Protein AF-A0A0F9TW65-F1 (afdb_monomer_lite)

Radius of gyration: 14.16 Å; chains: 1; bounding box: 31×31×44 Å

Organism: NCBI:txid412755

InterPro domains:
  IPR024411 Tail terminator, bacteriophage [PF12691] (15-95)

pLDDT: mean 90.09, std 7.99, range [43.78, 96.88]

Structure (mmCIF, N/CA/C/O backbone):
data_AF-A0A0F9TW65-F1
#
_entry.id   AF-A0A0F9TW65-F1
#
loop_
_atom_site.group_PDB
_atom_site.id
_atom_site.type_symbol
_atom_site.label_atom_id
_atom_site.label_alt_id
_atom_site.label_comp_id
_atom_site.label_asym_id
_atom_site.label_entity_id
_atom_site.label_seq_id
_atom_site.pdbx_PDB_ins_code
_atom_site.Cartn_x
_atom_site.Cartn_y
_atom_site.Cartn_z
_atom_site.occupancy
_atom_site.B_iso_or_equiv
_atom_site.auth_seq_id
_atom_site.auth_comp_id
_atom_site.auth_asym_id
_atom_site.auth_atom_id
_atom_site.pdbx_PDB_model_num
ATOM 1 N N . MET A 1 1 ? 1.255 -18.346 -11.877 1.00 43.78 1 MET A N 1
ATOM 2 C CA . MET A 1 1 ? 0.097 -17.615 -11.320 1.00 43.78 1 MET A CA 1
ATOM 3 C C . MET A 1 1 ? 0.471 -16.145 -11.304 1.00 43.78 1 MET A C 1
ATOM 5 O O . MET A 1 1 ? 1.478 -15.824 -10.691 1.00 43.78 1 MET A O 1
ATOM 9 N N . SER A 1 2 ? -0.231 -15.285 -12.044 1.00 53.56 2 SER A N 1
ATOM 10 C CA . SER A 1 2 ? 0.056 -13.845 -12.019 1.00 53.56 2 SER A CA 1
ATOM 11 C C . SER A 1 2 ? -0.401 -13.287 -10.671 1.00 53.56 2 SER A C 1
ATOM 13 O O . SER A 1 2 ? -1.583 -13.387 -10.346 1.00 53.56 2 SER A O 1
ATOM 15 N N . THR A 1 3 ? 0.521 -12.785 -9.849 1.00 77.75 3 THR A N 1
ATOM 16 C CA . THR A 1 3 ? 0.174 -12.054 -8.622 1.00 77.75 3 THR A CA 1
ATOM 17 C C . THR A 1 3 ? -0.339 -10.667 -9.000 1.00 77.75 3 THR A C 1
ATOM 19 O O . THR A 1 3 ? 0.152 -10.069 -9.961 1.00 77.75 3 THR A O 1
ATOM 22 N N . SER A 1 4 ? -1.357 -10.157 -8.306 1.00 90.88 4 SER A N 1
ATOM 23 C CA . SER A 1 4 ? -1.879 -8.816 -8.578 1.00 90.88 4 SER A CA 1
ATOM 24 C C . SER A 1 4 ? -0.933 -7.740 -8.022 1.00 90.88 4 SER A C 1
ATOM 26 O O . SER A 1 4 ? -0.274 -7.990 -7.009 1.00 90.88 4 SER A O 1
ATOM 28 N N . PRO A 1 5 ? -0.860 -6.542 -8.636 1.00 92.88 5 PRO A N 1
ATOM 29 C CA . PRO A 1 5 ? -0.077 -5.434 -8.096 1.00 92.88 5 PRO A CA 1
ATOM 30 C C . PRO A 1 5 ? -0.391 -5.139 -6.627 1.00 92.88 5 PRO A C 1
ATOM 32 O O . PRO A 1 5 ? 0.535 -4.994 -5.842 1.00 92.88 5 PRO A O 1
ATOM 35 N N . ALA A 1 6 ? -1.664 -5.135 -6.223 1.00 94.94 6 ALA A N 1
ATOM 36 C CA . ALA A 1 6 ? -2.046 -4.906 -4.830 1.00 94.94 6 ALA A CA 1
ATOM 37 C C . ALA A 1 6 ? -1.452 -5.936 -3.862 1.00 94.94 6 ALA A C 1
ATOM 39 O O . ALA A 1 6 ? -1.013 -5.565 -2.777 1.00 94.94 6 ALA A O 1
ATOM 40 N N . LYS A 1 7 ? -1.378 -7.211 -4.265 1.00 95.12 7 LYS A N 1
ATOM 41 C CA . LYS A 1 7 ? -0.742 -8.259 -3.460 1.00 95.12 7 LYS A CA 1
ATOM 42 C C . LYS A 1 7 ? 0.766 -8.051 -3.345 1.00 95.12 7 LYS A C 1
ATOM 44 O O . LYS A 1 7 ? 1.328 -8.235 -2.274 1.00 95.12 7 LYS A O 1
ATOM 49 N N . ASP A 1 8 ? 1.410 -7.640 -4.433 1.00 95.00 8 ASP A N 1
ATOM 50 C CA . ASP A 1 8 ? 2.842 -7.343 -4.422 1.00 95.00 8 ASP A CA 1
ATOM 51 C C . ASP A 1 8 ? 3.139 -6.119 -3.526 1.00 95.00 8 ASP A C 1
ATOM 53 O O . ASP A 1 8 ? 4.098 -6.141 -2.760 1.00 95.00 8 ASP A O 1
ATOM 57 N N . ILE A 1 9 ? 2.286 -5.085 -3.546 1.00 95.50 9 ILE A N 1
ATOM 58 C CA . ILE A 1 9 ? 2.405 -3.920 -2.651 1.00 95.50 9 ILE A CA 1
ATOM 59 C C . ILE A 1 9 ? 2.142 -4.294 -1.190 1.00 95.50 9 ILE A C 1
ATOM 61 O O . ILE A 1 9 ? 2.870 -3.830 -0.316 1.00 95.50 9 ILE A O 1
ATOM 65 N N . ALA A 1 10 ? 1.150 -5.140 -0.910 1.00 96.00 10 ALA A N 1
ATOM 66 C CA . ALA A 1 10 ? 0.910 -5.634 0.443 1.00 96.00 10 ALA A CA 1
ATOM 67 C C . ALA A 1 10 ? 2.150 -6.357 1.000 1.00 96.00 10 ALA A C 1
ATOM 69 O O . ALA A 1 10 ? 2.592 -6.041 2.104 1.00 96.00 10 ALA A O 1
ATOM 70 N N . ALA A 1 11 ? 2.799 -7.199 0.192 1.00 95.00 11 ALA A N 1
ATOM 71 C CA . ALA A 1 11 ? 4.023 -7.884 0.599 1.00 95.00 11 ALA A CA 1
ATOM 72 C C . ALA A 1 11 ? 5.171 -6.909 0.918 1.00 95.00 11 ALA A C 1
ATOM 74 O O . ALA A 1 11 ? 5.929 -7.137 1.860 1.00 95.00 11 ALA A O 1
ATOM 75 N N . ILE A 1 12 ? 5.290 -5.804 0.169 1.00 95.38 12 ILE A N 1
ATOM 76 C CA . ILE A 1 12 ? 6.270 -4.741 0.456 1.00 95.38 12 ILE A CA 1
ATOM 77 C C . ILE A 1 12 ? 5.968 -4.080 1.802 1.00 95.38 12 ILE A C 1
ATOM 79 O O . ILE A 1 12 ? 6.854 -3.980 2.646 1.00 95.38 12 ILE A O 1
ATOM 83 N N . LEU A 1 13 ? 4.718 -3.665 2.024 1.00 96.12 13 LEU A N 1
ATOM 84 C CA . LEU A 1 13 ? 4.311 -3.004 3.267 1.00 96.12 13 LEU A CA 1
ATOM 85 C C . LEU A 1 13 ? 4.489 -3.915 4.489 1.00 96.12 13 LEU A C 1
ATOM 87 O O . LEU A 1 13 ? 4.868 -3.439 5.560 1.00 96.12 13 LEU A O 1
ATOM 91 N N . ALA A 1 14 ? 4.247 -5.215 4.323 1.00 95.81 14 ALA A N 1
ATOM 92 C CA . ALA A 1 14 ? 4.477 -6.205 5.364 1.00 95.81 14 ALA A CA 1
ATOM 93 C C . ALA A 1 14 ? 5.963 -6.404 5.668 1.00 95.81 14 ALA A C 1
ATOM 95 O O . ALA A 1 14 ? 6.353 -6.452 6.834 1.00 95.81 14 ALA A O 1
ATOM 96 N N . LEU A 1 15 ? 6.803 -6.463 4.631 1.00 93.88 15 LEU A N 1
ATOM 97 C CA . LEU A 1 15 ? 8.253 -6.568 4.784 1.00 93.88 15 LEU A CA 1
ATOM 98 C C . LEU A 1 15 ? 8.847 -5.364 5.533 1.00 93.88 15 LEU A C 1
ATOM 100 O O . LEU A 1 15 ? 9.778 -5.533 6.317 1.00 93.88 15 LEU A O 1
ATOM 104 N N . ASP A 1 16 ? 8.293 -4.171 5.322 1.00 94.06 16 ASP A N 1
ATOM 105 C CA . ASP A 1 16 ? 8.729 -2.943 5.995 1.00 94.06 16 ASP A CA 1
ATOM 106 C C . ASP A 1 16 ? 8.166 -2.778 7.414 1.00 94.06 16 ASP A C 1
ATOM 108 O O . ASP A 1 16 ? 8.483 -1.804 8.098 1.00 94.06 16 ASP A O 1
ATOM 112 N N . GLY A 1 17 ? 7.304 -3.695 7.863 1.00 94.69 17 GLY A N 1
ATOM 113 C CA . GLY A 1 17 ? 6.669 -3.624 9.178 1.00 94.69 17 GLY A CA 1
ATOM 114 C C . GLY A 1 17 ? 5.600 -2.533 9.304 1.00 94.69 17 GLY A C 1
ATOM 115 O O . GLY A 1 17 ? 5.259 -2.141 10.419 1.00 94.69 17 GLY A O 1
ATOM 116 N N . VAL A 1 18 ? 5.051 -2.033 8.189 1.00 95.06 18 VAL A N 1
ATOM 117 C CA . VAL A 1 18 ? 3.969 -1.030 8.215 1.00 95.06 18 VAL A CA 1
ATOM 118 C C . VAL A 1 18 ? 2.670 -1.637 8.752 1.00 95.06 18 VAL A C 1
ATOM 120 O O . VAL A 1 18 ? 1.932 -0.966 9.482 1.00 95.06 18 VAL A O 1
ATOM 123 N N . ALA A 1 19 ? 2.404 -2.891 8.384 1.00 94.19 19 ALA A N 1
ATOM 124 C CA . ALA A 1 19 ? 1.272 -3.711 8.810 1.00 94.19 19 ALA A CA 1
ATOM 1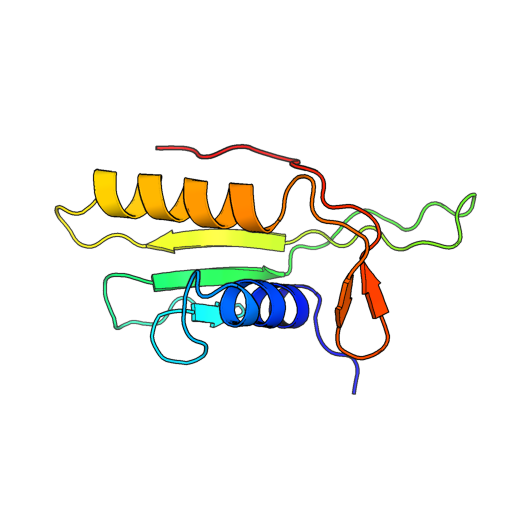25 C C . ALA A 1 19 ? 1.611 -5.203 8.596 1.00 94.19 19 ALA A C 1
ATOM 127 O O . ALA A 1 19 ? 2.655 -5.529 8.043 1.00 94.19 19 ALA A O 1
ATOM 128 N N . THR A 1 20 ? 0.750 -6.119 9.023 1.00 94.31 20 THR A N 1
ATOM 129 C CA . THR A 1 20 ? 0.921 -7.575 8.934 1.00 94.31 20 THR A CA 1
ATOM 130 C C . THR A 1 20 ? -0.186 -8.188 8.078 1.00 94.31 20 THR A C 1
ATOM 132 O O . THR A 1 20 ? -1.375 -8.060 8.389 1.00 94.31 20 THR A O 1
ATOM 135 N N . GLU A 1 21 ? 0.197 -8.890 7.004 1.00 91.06 21 GLU A N 1
ATOM 136 C CA . GLU A 1 21 ? -0.757 -9.586 6.128 1.00 91.06 21 GLU A CA 1
ATOM 137 C C . GLU A 1 21 ? -1.667 -10.530 6.923 1.00 91.06 21 GLU A C 1
ATOM 139 O O . GLU A 1 21 ? -1.213 -11.316 7.755 1.00 91.06 21 GLU A O 1
ATOM 144 N N . GLY A 1 22 ? -2.974 -10.435 6.671 1.00 85.00 22 GLY A N 1
ATOM 145 C CA . GLY A 1 22 ? -3.986 -11.268 7.324 1.00 85.00 22 GLY A CA 1
ATOM 146 C C . GLY A 1 22 ? -4.338 -10.863 8.759 1.00 85.00 22 GLY A C 1
ATOM 147 O O . GLY A 1 22 ? -5.241 -11.466 9.333 1.00 85.00 22 GLY A O 1
ATOM 148 N N . THR A 1 23 ? -3.675 -9.851 9.332 1.00 90.81 23 THR A N 1
ATOM 149 C CA . THR A 1 23 ? -4.023 -9.289 10.650 1.00 90.81 23 THR A CA 1
ATOM 150 C C . THR A 1 23 ? -4.637 -7.902 10.501 1.00 90.81 23 THR A C 1
ATOM 152 O O . THR A 1 23 ? -5.804 -7.698 10.823 1.00 90.81 23 THR A O 1
ATOM 155 N N . ASP A 1 24 ? -3.866 -6.950 9.984 1.00 93.12 24 ASP A N 1
ATOM 156 C CA . ASP A 1 24 ? -4.262 -5.553 9.783 1.00 93.12 24 ASP A CA 1
ATOM 157 C C . ASP A 1 24 ? -3.924 -5.053 8.369 1.00 93.12 24 ASP A C 1
ATOM 159 O O . ASP A 1 24 ? -4.109 -3.873 8.083 1.00 93.12 24 ASP A O 1
ATOM 163 N N . LEU A 1 25 ? -3.489 -5.944 7.472 1.00 96.50 25 LEU A N 1
ATOM 164 C CA . LEU A 1 25 ? -3.262 -5.683 6.052 1.00 96.50 25 LEU A CA 1
ATOM 165 C C . LEU A 1 25 ? -4.044 -6.669 5.178 1.00 96.50 25 LEU A C 1
ATOM 167 O O . LEU A 1 25 ? -3.843 -7.885 5.259 1.00 96.50 25 LEU A O 1
ATOM 171 N N . PHE A 1 26 ? -4.901 -6.127 4.314 1.00 96.19 26 PHE A N 1
ATOM 172 C CA . PHE A 1 26 ? -5.805 -6.883 3.446 1.00 96.19 26 PHE A CA 1
ATOM 173 C C . PHE A 1 26 ? -5.696 -6.426 1.988 1.00 96.19 26 PHE A C 1
ATOM 175 O O . PHE A 1 26 ? -5.291 -5.29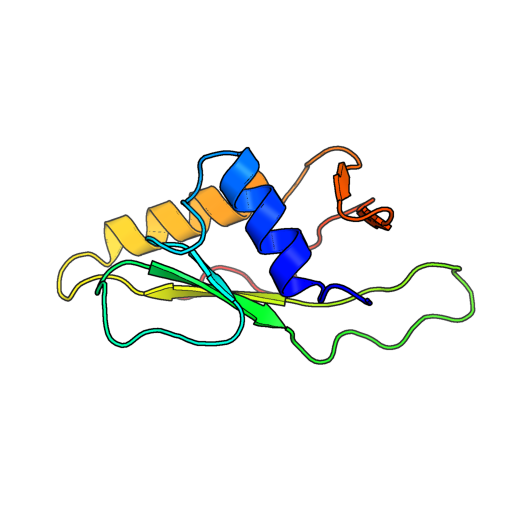7 1.698 1.00 96.19 26 PHE A O 1
ATOM 182 N N . VAL A 1 27 ? -6.062 -7.310 1.060 1.00 95.25 27 VAL A N 1
ATOM 183 C CA . VAL A 1 27 ? -5.980 -7.068 -0.387 1.00 95.25 27 VAL A CA 1
ATOM 184 C C . VAL A 1 27 ? -7.376 -7.139 -0.994 1.00 95.25 27 VAL A C 1
ATOM 186 O O . VAL A 1 27 ? -8.093 -8.107 -0.762 1.00 95.25 27 VAL A O 1
ATOM 189 N N . ASP A 1 28 ? -7.734 -6.123 -1.781 1.00 93.06 28 ASP A N 1
ATOM 190 C CA . ASP A 1 28 ? -8.992 -5.934 -2.525 1.00 93.06 28 ASP A CA 1
ATOM 191 C C . ASP A 1 28 ? -10.278 -5.811 -1.667 1.00 93.06 28 ASP A C 1
ATOM 193 O O . ASP A 1 28 ? -11.154 -4.991 -1.969 1.00 93.06 28 ASP A O 1
ATOM 197 N N . GLU A 1 29 ? -10.370 -6.512 -0.541 1.00 90.81 29 GLU A N 1
ATOM 198 C CA . GLU A 1 29 ? -11.523 -6.529 0.360 1.00 90.81 29 GLU A CA 1
ATOM 199 C C . GLU A 1 29 ? -11.255 -5.755 1.661 1.00 90.81 29 GLU A C 1
ATOM 201 O O . GLU A 1 29 ? -10.201 -5.890 2.281 1.00 90.81 29 GLU A O 1
ATOM 206 N N . ILE A 1 30 ? -12.225 -4.930 2.077 1.00 91.44 30 ILE A N 1
ATOM 207 C CA . ILE A 1 30 ? -12.208 -4.304 3.405 1.00 91.44 30 ILE A CA 1
ATOM 208 C C . ILE A 1 30 ? -12.930 -5.276 4.341 1.00 91.44 30 ILE A C 1
ATOM 210 O O . ILE A 1 30 ? -14.127 -5.486 4.143 1.00 91.44 30 ILE A O 1
ATOM 214 N N . PRO A 1 31 ? -12.254 -5.859 5.341 1.00 91.62 31 PRO A N 1
ATOM 215 C CA . PRO A 1 31 ? -12.872 -6.870 6.191 1.00 91.62 31 PRO A CA 1
ATOM 216 C C . PRO A 1 31 ? -13.885 -6.232 7.147 1.00 91.62 31 PRO A C 1
ATOM 218 O O . PRO A 1 31 ? -13.798 -5.042 7.436 1.00 91.62 31 PRO A O 1
ATOM 221 N N . GLU A 1 32 ? -14.814 -6.992 7.724 1.00 90.81 32 GLU A N 1
ATOM 222 C CA . GLU A 1 32 ? -15.706 -6.453 8.769 1.00 90.81 32 GLU A CA 1
ATOM 223 C C . GLU A 1 32 ? -14.944 -6.126 10.061 1.00 90.81 32 GLU A C 1
ATOM 225 O O . GLU A 1 32 ? -15.200 -5.108 10.695 1.00 90.81 32 GLU A O 1
ATOM 230 N N . THR A 1 33 ? -13.946 -6.942 10.402 1.00 89.81 33 THR A N 1
ATOM 231 C CA . THR A 1 33 ? -13.031 -6.750 11.537 1.00 89.81 33 THR A CA 1
ATOM 232 C C . THR A 1 33 ? -11.595 -7.050 11.090 1.00 89.81 33 THR A C 1
ATOM 234 O O . THR A 1 33 ? -11.418 -7.887 10.205 1.00 89.81 33 THR A O 1
ATOM 237 N N . PRO A 1 34 ? -10.559 -6.391 11.643 1.00 90.50 34 PRO A N 1
ATOM 238 C CA . PRO A 1 34 ? -10.574 -5.412 12.738 1.00 90.50 34 PRO A CA 1
ATOM 239 C C . PRO A 1 34 ? -10.924 -3.987 12.285 1.00 90.50 34 PRO A C 1
ATOM 241 O O . PRO A 1 34 ? -10.647 -3.613 11.151 1.00 90.50 34 PRO A O 1
ATOM 244 N N . ASP A 1 35 ? -11.458 -3.153 13.184 1.00 89.88 35 ASP A N 1
ATOM 245 C CA . ASP A 1 35 ? -11.827 -1.757 12.881 1.00 89.88 35 ASP A CA 1
ATOM 246 C C . ASP A 1 35 ? -10.665 -0.931 12.310 1.00 89.88 35 ASP A C 1
ATOM 248 O O . ASP A 1 35 ? -10.878 -0.080 11.448 1.00 89.88 35 ASP A O 1
ATOM 252 N N . PHE A 1 36 ? -9.440 -1.195 12.772 1.00 93.44 36 PHE A N 1
ATOM 253 C CA . PHE A 1 36 ? -8.231 -0.564 12.261 1.00 93.44 36 PHE A CA 1
ATOM 254 C C . PHE A 1 36 ? -7.514 -1.488 11.276 1.00 93.44 36 PHE A C 1
ATOM 256 O O . PHE A 1 36 ? -6.995 -2.525 11.685 1.00 93.44 36 PHE A O 1
ATOM 263 N N . CYS A 1 37 ? -7.468 -1.116 9.996 1.00 94.81 37 CYS A N 1
ATOM 264 C CA . CYS A 1 37 ? -6.787 -1.914 8.977 1.00 94.81 37 CYS A CA 1
ATOM 265 C C . CYS A 1 37 ? -6.313 -1.086 7.775 1.00 94.81 37 CYS A C 1
ATOM 267 O O . CYS A 1 37 ? -6.896 -0.057 7.422 1.00 94.81 37 CYS A O 1
ATOM 269 N N . VAL A 1 38 ? -5.284 -1.596 7.107 1.00 96.88 38 VAL A N 1
ATOM 270 C CA . VAL A 1 38 ? -4.769 -1.172 5.806 1.00 96.88 38 VAL A CA 1
ATOM 271 C C . VAL A 1 38 ? -5.361 -2.085 4.736 1.00 96.88 38 VAL A C 1
ATOM 273 O O . VAL A 1 38 ? -5.302 -3.308 4.849 1.00 96.88 38 VAL A O 1
ATOM 276 N N . VAL A 1 39 ? -5.911 -1.507 3.674 1.00 96.69 39 VAL A N 1
ATOM 277 C CA . VAL A 1 39 ? -6.442 -2.262 2.535 1.00 96.69 39 VAL A CA 1
ATOM 278 C C . VAL A 1 39 ? -5.797 -1.763 1.258 1.00 96.69 39 VAL A C 1
ATOM 280 O O . VAL A 1 39 ? -5.870 -0.576 0.948 1.00 96.69 39 VAL A O 1
ATOM 283 N N . VAL A 1 40 ? -5.178 -2.669 0.507 1.00 96.69 40 VAL A N 1
ATOM 284 C CA . VAL A 1 40 ? -4.576 -2.370 -0.794 1.00 96.69 40 VAL A CA 1
ATOM 285 C C . VAL A 1 40 ? -5.487 -2.916 -1.881 1.00 96.69 40 VAL A C 1
ATOM 287 O O . VAL A 1 40 ? -5.723 -4.119 -1.953 1.00 96.69 40 VAL A O 1
ATOM 290 N N . ARG A 1 41 ? -6.005 -2.040 -2.737 1.00 95.12 41 ARG A N 1
ATOM 291 C CA . ARG A 1 41 ? -6.889 -2.409 -3.845 1.00 95.12 41 ARG A CA 1
ATOM 292 C C . ARG A 1 41 ? -6.198 -2.241 -5.178 1.00 95.12 41 ARG A C 1
ATOM 294 O O . ARG A 1 41 ? -5.536 -1.228 -5.414 1.00 95.12 41 ARG A O 1
ATOM 301 N N . ASN A 1 42 ? -6.408 -3.201 -6.068 1.00 92.00 42 ASN A N 1
ATOM 302 C CA . ASN A 1 42 ? -6.076 -3.018 -7.469 1.00 92.00 42 ASN A CA 1
ATOM 303 C C . ASN A 1 42 ? -6.993 -1.959 -8.073 1.00 92.00 42 ASN A C 1
ATOM 305 O O . ASN A 1 42 ? -8.209 -1.979 -7.880 1.00 92.00 42 ASN A O 1
ATOM 309 N N . THR A 1 43 ? -6.407 -1.057 -8.845 1.00 88.81 43 THR A N 1
ATOM 310 C CA . THR A 1 43 ? -7.157 -0.164 -9.723 1.00 88.81 43 THR A CA 1
ATOM 311 C C . THR A 1 43 ? -6.824 -0.498 -11.173 1.00 88.81 43 THR A C 1
ATOM 313 O O . THR A 1 43 ? -5.885 -1.240 -11.458 1.00 88.81 43 THR A O 1
ATOM 316 N N . THR A 1 44 ? -7.612 0.015 -12.117 1.00 76.38 44 THR A N 1
ATOM 317 C CA . THR A 1 44 ? -7.518 -0.343 -13.544 1.00 76.38 44 THR A CA 1
ATOM 318 C C . THR A 1 44 ? -6.231 0.113 -14.242 1.00 76.38 44 THR A C 1
ATOM 320 O O . THR A 1 44 ? -6.067 -0.162 -15.425 1.00 76.38 44 THR A O 1
ATOM 323 N N . GLY A 1 45 ? -5.286 0.737 -13.530 1.00 76.00 45 GLY A N 1
ATOM 324 C CA . GLY A 1 45 ? -3.988 1.113 -14.083 1.00 76.00 45 GLY A CA 1
ATOM 325 C C . GLY A 1 45 ? -4.050 2.291 -15.048 1.00 76.00 45 GLY A C 1
ATOM 326 O O . GLY A 1 45 ? -5.092 2.917 -15.244 1.00 76.00 45 GLY A O 1
ATOM 327 N N . PHE A 1 46 ? -2.896 2.570 -15.644 1.00 79.44 46 PHE A N 1
ATOM 328 C CA . PHE A 1 46 ? -2.796 3.302 -16.901 1.00 79.44 46 PHE A CA 1
ATOM 329 C C . PHE A 1 46 ? -2.458 2.321 -18.022 1.00 79.44 46 PHE A C 1
ATOM 331 O O . PHE A 1 46 ? -1.773 1.322 -17.782 1.00 79.44 46 PHE A O 1
ATOM 338 N N . ASP A 1 47 ? -2.887 2.635 -19.243 1.00 77.56 47 ASP A N 1
ATOM 339 C CA . ASP A 1 47 ? -2.510 1.854 -20.418 1.00 77.56 47 ASP A CA 1
ATOM 340 C C . ASP A 1 47 ? -0.987 1.817 -20.593 1.00 77.56 47 ASP A C 1
ATOM 342 O O . ASP A 1 47 ? -0.273 2.799 -20.344 1.00 77.56 47 ASP A O 1
ATOM 346 N N . ALA A 1 48 ? -0.481 0.669 -21.045 1.00 76.88 48 ALA A N 1
ATOM 347 C CA . ALA A 1 48 ? 0.931 0.514 -21.351 1.00 76.88 48 ALA A CA 1
ATOM 348 C C . ALA A 1 48 ? 1.320 1.468 -22.488 1.00 76.88 48 ALA A C 1
ATOM 350 O O . ALA A 1 48 ? 0.725 1.467 -23.566 1.00 76.88 48 ALA A O 1
ATOM 351 N N . ASN A 1 49 ? 2.349 2.282 -22.259 1.00 80.38 49 ASN A N 1
ATOM 352 C CA . ASN A 1 49 ? 2.873 3.153 -23.300 1.00 80.38 49 ASN A CA 1
ATOM 353 C C . ASN A 1 49 ? 3.791 2.330 -24.221 1.00 80.38 49 ASN A C 1
ATOM 355 O O . ASN A 1 49 ? 4.830 1.870 -23.749 1.00 80.38 49 ASN A O 1
ATOM 359 N N . PRO A 1 50 ? 3.491 2.190 -25.526 1.00 81.62 50 PRO A N 1
ATOM 360 C CA . PRO A 1 50 ? 4.270 1.348 -26.438 1.00 81.62 50 PRO A CA 1
ATOM 361 C C . PRO A 1 50 ? 5.722 1.816 -26.624 1.00 81.62 50 PRO A C 1
ATOM 363 O O . PRO A 1 50 ? 6.564 1.033 -27.061 1.00 81.62 50 PRO A O 1
ATOM 366 N N . ALA A 1 51 ? 6.042 3.068 -26.277 1.00 86.88 51 ALA A N 1
ATOM 367 C CA . ALA A 1 51 ? 7.412 3.575 -26.292 1.00 86.88 51 ALA A CA 1
ATOM 368 C C . ALA A 1 51 ? 8.290 2.971 -25.181 1.00 86.88 51 ALA A C 1
ATOM 370 O O . ALA A 1 51 ? 9.518 3.012 -25.280 1.00 86.88 51 ALA A O 1
ATOM 371 N N . TYR A 1 52 ? 7.689 2.406 -24.129 1.00 82.69 52 TYR A N 1
ATOM 372 C CA . TYR A 1 52 ? 8.401 1.858 -22.981 1.00 82.69 52 TYR A CA 1
ATOM 373 C C . TYR A 1 52 ? 7.985 0.411 -22.716 1.00 82.69 52 TYR A C 1
ATOM 375 O O . TYR A 1 52 ? 6.810 0.079 -22.640 1.00 82.69 52 TYR A O 1
ATOM 383 N N . ARG A 1 53 ? 8.963 -0.467 -22.477 1.00 84.00 53 ARG A N 1
ATOM 384 C CA . ARG A 1 53 ? 8.713 -1.847 -22.028 1.00 84.00 53 ARG A CA 1
ATOM 385 C C . ARG A 1 53 ? 8.470 -1.904 -20.515 1.00 84.00 53 ARG A C 1
ATOM 387 O O . ARG A 1 53 ? 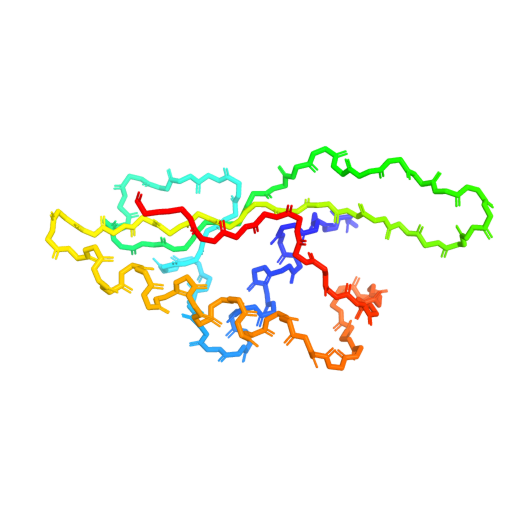9.182 -2.610 -19.806 1.00 84.00 53 ARG A O 1
ATOM 394 N N . ARG A 1 54 ? 7.531 -1.098 -20.016 1.00 83.50 54 ARG A N 1
ATOM 395 C CA . ARG A 1 54 ? 7.136 -1.085 -18.602 1.00 83.50 54 ARG A CA 1
ATOM 396 C C . ARG A 1 54 ? 5.630 -0.929 -18.465 1.00 83.50 54 ARG A C 1
ATOM 398 O O . ARG A 1 54 ? 5.029 -0.128 -19.179 1.00 83.50 54 ARG A O 1
ATOM 405 N N . ASP A 1 55 ? 5.078 -1.633 -17.491 1.00 86.50 55 ASP A N 1
ATOM 406 C CA . ASP A 1 55 ? 3.696 -1.461 -17.066 1.00 86.50 55 ASP A CA 1
ATOM 407 C C . ASP A 1 55 ? 3.615 -0.389 -15.974 1.00 86.50 55 ASP A C 1
ATOM 409 O O . ASP A 1 55 ? 4.547 -0.218 -15.182 1.00 86.50 55 ASP A O 1
ATOM 413 N N . SER A 1 56 ? 2.484 0.314 -15.918 1.00 88.31 56 SER A N 1
ATOM 414 C CA . SER A 1 56 ? 2.192 1.335 -14.903 1.00 88.31 56 SER A CA 1
ATOM 415 C C . SER A 1 56 ? 0.907 0.972 -14.151 1.00 88.31 56 SER A C 1
ATOM 417 O O . SER A 1 56 ? -0.110 1.662 -14.298 1.00 88.31 56 SER A O 1
ATOM 419 N N . PRO A 1 57 ? 0.900 -0.136 -13.383 1.00 90.38 57 PRO A N 1
ATOM 420 C CA . PRO A 1 57 ? -0.263 -0.489 -12.587 1.00 90.38 57 PRO A CA 1
ATOM 421 C C . PRO A 1 57 ? -0.508 0.581 -11.525 1.00 90.38 57 PRO A C 1
ATOM 423 O O . PRO A 1 57 ? 0.424 1.205 -11.014 1.00 90.38 57 PRO A O 1
ATOM 426 N N . THR A 1 58 ? -1.770 0.762 -11.163 1.00 92.62 58 THR A N 1
ATOM 427 C CA . THR A 1 58 ? -2.161 1.640 -10.066 1.00 92.62 58 THR A CA 1
ATOM 428 C C . THR A 1 58 ? -2.772 0.807 -8.950 1.00 92.62 58 THR A C 1
ATOM 430 O O . THR A 1 58 ? -3.380 -0.241 -9.188 1.00 92.62 58 THR A O 1
ATOM 433 N N . VAL A 1 59 ? -2.572 1.267 -7.719 1.00 94.75 59 VAL A N 1
ATOM 434 C CA . VAL A 1 59 ? -3.219 0.716 -6.531 1.00 94.75 59 VAL A CA 1
ATOM 435 C C . VAL A 1 59 ? -3.779 1.859 -5.702 1.00 94.75 59 VAL A C 1
ATOM 437 O O . VAL A 1 59 ? -3.226 2.961 -5.692 1.00 94.75 59 VAL A O 1
ATOM 440 N N . GLN A 1 60 ? -4.853 1.584 -4.975 1.00 95.06 60 GLN A N 1
ATOM 441 C CA . GLN A 1 60 ? -5.373 2.476 -3.950 1.00 95.06 60 GLN A CA 1
ATOM 442 C C . GLN A 1 60 ? -5.103 1.858 -2.583 1.00 95.06 60 GLN A C 1
ATOM 444 O O . GLN A 1 60 ? -5.452 0.701 -2.355 1.00 95.06 60 GLN A O 1
ATOM 449 N N . VAL A 1 61 ? -4.512 2.629 -1.669 1.00 95.50 61 VAL A N 1
ATOM 450 C CA . VAL A 1 61 ? -4.381 2.218 -0.268 1.00 95.50 61 VAL A CA 1
ATOM 451 C C . VAL A 1 61 ? -5.411 2.961 0.568 1.00 95.50 61 VAL A C 1
ATOM 453 O O . VAL A 1 61 ? -5.489 4.187 0.527 1.00 95.50 61 VAL A O 1
ATOM 456 N N . ILE A 1 62 ? -6.215 2.206 1.306 1.00 95.19 62 ILE A N 1
ATOM 457 C CA . ILE A 1 62 ? -7.277 2.706 2.172 1.00 95.19 62 ILE A CA 1
ATOM 458 C C . ILE A 1 62 ? -6.898 2.360 3.605 1.00 95.19 62 ILE A C 1
ATOM 460 O O . ILE A 1 62 ? -6.647 1.197 3.914 1.00 95.19 62 ILE A O 1
ATOM 464 N N . ILE A 1 63 ? -6.884 3.359 4.485 1.00 95.19 63 ILE A N 1
ATOM 465 C CA . ILE A 1 63 ? -6.719 3.144 5.922 1.00 95.19 63 ILE A CA 1
ATOM 466 C C . ILE A 1 63 ? -8.079 3.307 6.582 1.00 95.19 63 ILE A C 1
ATOM 468 O O . ILE A 1 63 ? -8.647 4.400 6.578 1.00 95.19 63 ILE A O 1
ATOM 472 N N . ARG A 1 64 ? -8.604 2.228 7.163 1.00 92.38 64 ARG A N 1
ATOM 473 C CA . ARG A 1 64 ? -9.772 2.315 8.037 1.00 92.38 64 ARG A CA 1
ATOM 474 C C . ARG A 1 64 ? -9.289 2.583 9.455 1.00 92.38 64 ARG A C 1
ATOM 476 O O . ARG A 1 64 ? -8.507 1.810 9.996 1.00 92.38 64 ARG A O 1
ATOM 483 N N . GLY A 1 65 ? -9.734 3.693 10.035 1.00 89.19 65 GLY A N 1
ATOM 484 C CA . GLY A 1 65 ? -9.533 4.004 11.447 1.00 89.19 65 GLY A CA 1
ATOM 485 C C . GLY A 1 65 ? -10.685 3.490 12.307 1.00 89.19 65 GLY A C 1
ATOM 486 O O . GLY A 1 65 ? -11.814 3.371 11.832 1.00 89.19 65 GLY A O 1
ATOM 487 N N . ASN A 1 66 ? -10.428 3.265 13.598 1.00 87.31 66 ASN A N 1
ATOM 488 C CA . ASN A 1 66 ? -11.515 3.104 14.564 1.00 87.31 66 ASN A CA 1
ATOM 489 C C . ASN A 1 66 ? -12.255 4.448 14.775 1.00 87.31 66 ASN A C 1
ATOM 491 O O . ASN A 1 66 ? -11.765 5.511 14.382 1.00 87.31 66 ASN A O 1
ATOM 495 N N . LYS A 1 67 ? -13.424 4.420 15.429 1.00 80.88 67 LYS A N 1
ATOM 496 C CA . LYS A 1 67 ? -14.327 5.581 15.599 1.00 80.88 67 LYS A CA 1
ATOM 497 C C . LYS A 1 67 ? -13.660 6.867 16.125 1.00 80.88 67 LYS A C 1
ATOM 499 O O . LYS A 1 67 ? -14.153 7.955 15.842 1.00 80.88 67 LYS A O 1
ATOM 504 N N . PHE A 1 68 ? -12.562 6.761 16.873 1.00 79.69 68 PHE A N 1
ATOM 505 C CA . PHE A 1 68 ? -11.845 7.901 17.463 1.00 79.69 68 PHE A CA 1
ATOM 506 C C . PHE A 1 68 ? -10.385 8.009 16.992 1.00 79.69 68 PHE A C 1
ATOM 508 O O . PHE A 1 68 ? -9.623 8.828 17.495 1.00 79.69 68 PHE A O 1
ATOM 515 N N . GLY A 1 69 ? -9.986 7.194 16.017 1.00 83.50 69 GLY A N 1
ATOM 516 C CA . GLY A 1 69 ? -8.596 6.965 15.629 1.00 83.50 69 GLY A CA 1
ATOM 517 C C . GLY A 1 69 ? -8.185 7.708 14.369 1.00 83.50 69 GLY A C 1
ATOM 518 O O . GLY A 1 69 ? -7.273 7.254 13.687 1.00 83.50 69 GLY A O 1
ATOM 519 N N . GLY A 1 70 ? -8.848 8.817 14.030 1.00 86.12 70 GLY A N 1
ATOM 520 C CA . GLY A 1 70 ? -8.577 9.558 12.793 1.00 86.12 70 GLY A CA 1
ATOM 521 C C . GLY A 1 70 ? -7.118 10.008 12.662 1.00 86.12 70 GLY A C 1
ATOM 522 O O . GLY A 1 70 ? -6.539 9.909 11.587 1.00 86.12 70 GLY A O 1
ATOM 523 N N . GLU A 1 71 ? -6.491 10.434 13.761 1.00 91.38 71 GLU A N 1
ATOM 524 C CA . GLU A 1 71 ? -5.066 10.791 13.773 1.00 91.38 71 GLU A CA 1
ATOM 525 C C . GLU A 1 71 ? -4.157 9.569 13.585 1.00 91.38 71 GLU A C 1
ATOM 527 O O . GLU A 1 71 ? -3.222 9.611 12.792 1.00 91.38 71 GLU A O 1
ATOM 532 N N . VAL A 1 72 ? -4.471 8.450 14.243 1.00 91.81 72 VAL A N 1
ATOM 533 C CA . VAL A 1 72 ? -3.718 7.194 14.099 1.00 91.81 72 VAL A CA 1
ATOM 534 C C . VAL A 1 72 ? -3.817 6.663 12.666 1.00 91.81 72 VAL A C 1
ATOM 536 O O . VAL A 1 72 ? -2.817 6.235 12.094 1.00 91.81 72 VAL A O 1
ATOM 539 N N . ALA A 1 73 ? -5.003 6.737 12.056 1.00 93.38 73 ALA A N 1
ATOM 540 C CA . ALA A 1 73 ? -5.227 6.351 10.666 1.00 93.38 73 ALA A CA 1
ATOM 541 C C . ALA A 1 73 ? -4.471 7.263 9.688 1.00 93.38 73 ALA A C 1
ATOM 543 O O . ALA A 1 73 ? -3.858 6.777 8.740 1.00 93.38 73 ALA A O 1
ATOM 544 N N . TYR A 1 74 ? -4.457 8.572 9.945 1.00 94.00 74 TYR A N 1
ATOM 545 C CA . TYR A 1 74 ? -3.694 9.526 9.145 1.00 94.00 74 TYR A CA 1
ATOM 546 C C . TYR A 1 74 ? -2.183 9.273 9.233 1.00 94.00 74 TYR A C 1
ATOM 548 O O . TYR A 1 74 ? -1.511 9.195 8.205 1.00 94.00 74 TYR A O 1
ATOM 556 N N . ASN A 1 75 ? -1.653 9.058 10.439 1.00 94.75 75 ASN A N 1
ATOM 557 C CA . ASN A 1 75 ? -0.241 8.724 10.633 1.00 94.75 75 ASN A CA 1
ATOM 558 C C . ASN A 1 75 ? 0.117 7.405 9.935 1.00 94.75 75 ASN A C 1
ATOM 560 O O . ASN A 1 75 ? 1.131 7.332 9.250 1.00 94.75 75 ASN A O 1
ATOM 564 N N . LYS A 1 76 ? -0.765 6.398 9.984 1.00 95.38 76 LYS A N 1
ATOM 565 C CA . LYS A 1 76 ? -0.578 5.148 9.236 1.00 95.38 76 LYS A CA 1
ATOM 566 C C . LYS A 1 76 ? -0.581 5.359 7.717 1.00 95.38 76 LYS A C 1
ATOM 568 O O . LYS A 1 76 ? 0.186 4.709 7.012 1.00 95.38 76 LYS A O 1
ATOM 573 N N . ALA A 1 77 ? -1.399 6.275 7.198 1.00 95.56 77 ALA A N 1
ATOM 574 C CA . ALA A 1 77 ? -1.368 6.637 5.781 1.00 95.56 77 ALA A CA 1
ATOM 575 C C . ALA A 1 77 ? -0.036 7.308 5.392 1.00 95.56 77 ALA A C 1
ATOM 577 O O . ALA A 1 77 ? 0.494 7.040 4.311 1.00 95.56 77 ALA A O 1
ATOM 578 N N . ILE A 1 78 ? 0.541 8.123 6.283 1.00 95.81 78 ILE A N 1
ATOM 579 C CA . ILE A 1 78 ? 1.894 8.675 6.115 1.00 95.81 78 ILE A CA 1
ATOM 580 C C . ILE A 1 78 ? 2.945 7.559 6.126 1.00 95.81 78 ILE A C 1
ATOM 582 O O . ILE A 1 78 ? 3.817 7.560 5.259 1.00 95.81 78 ILE A O 1
ATOM 586 N N . ASP A 1 79 ? 2.854 6.593 7.043 1.00 95.56 79 ASP A N 1
ATOM 587 C CA . ASP A 1 79 ? 3.787 5.458 7.102 1.00 95.56 79 ASP A CA 1
ATOM 588 C C . ASP A 1 79 ? 3.788 4.672 5.784 1.00 95.56 79 ASP A C 1
ATOM 590 O O . ASP A 1 79 ? 4.848 4.418 5.213 1.00 95.56 79 ASP A O 1
ATOM 594 N N . VAL A 1 80 ? 2.601 4.358 5.246 1.00 95.94 80 VAL A N 1
ATOM 595 C CA . VAL A 1 80 ? 2.451 3.714 3.929 1.00 95.94 80 VAL A CA 1
ATOM 596 C C . VAL A 1 80 ? 3.101 4.554 2.832 1.00 95.94 80 VAL A C 1
ATOM 598 O O . VAL A 1 80 ? 3.855 4.032 2.009 1.00 95.94 80 VAL A O 1
ATOM 601 N N . LYS A 1 81 ? 2.815 5.860 2.802 1.00 95.44 81 LYS A N 1
ATOM 602 C CA . LYS A 1 81 ? 3.375 6.777 1.803 1.00 95.44 81 LYS A CA 1
ATOM 603 C C . LYS A 1 81 ? 4.903 6.773 1.852 1.00 95.44 81 LYS A C 1
ATOM 605 O O . LYS A 1 81 ? 5.538 6.661 0.806 1.00 95.44 81 LYS A O 1
ATOM 610 N N . ASN A 1 82 ? 5.483 6.849 3.045 1.00 95.00 82 ASN A N 1
ATOM 611 C CA . ASN A 1 82 ? 6.929 6.871 3.248 1.00 95.00 82 ASN A CA 1
ATOM 612 C C . ASN A 1 82 ? 7.595 5.526 2.925 1.00 95.00 82 ASN A C 1
ATOM 614 O O . ASN A 1 82 ? 8.719 5.516 2.435 1.00 95.00 82 ASN A O 1
ATOM 618 N N . ALA A 1 83 ? 6.911 4.403 3.154 1.00 94.88 83 ALA A N 1
ATOM 619 C CA . ALA A 1 83 ? 7.417 3.075 2.804 1.00 94.88 83 ALA A CA 1
ATOM 620 C C . ALA A 1 83 ? 7.524 2.860 1.280 1.00 94.88 83 ALA A C 1
ATOM 622 O O . ALA A 1 83 ? 8.408 2.146 0.793 1.00 94.88 83 ALA A O 1
ATOM 623 N N . LEU A 1 84 ? 6.632 3.488 0.507 1.00 94.62 84 LEU A N 1
ATOM 624 C CA . LEU A 1 84 ? 6.584 3.331 -0.948 1.00 94.62 84 LEU A CA 1
ATOM 625 C C . LEU A 1 84 ? 7.384 4.407 -1.693 1.00 94.62 84 LEU A C 1
ATOM 627 O O . LEU A 1 84 ? 8.120 4.095 -2.632 1.00 94.62 84 LEU A O 1
ATOM 631 N N . LEU A 1 85 ? 7.245 5.678 -1.317 1.00 94.38 85 LEU A N 1
ATOM 632 C CA . LEU A 1 85 ? 7.863 6.783 -2.051 1.00 94.38 85 LEU A CA 1
ATOM 633 C C . LEU A 1 85 ? 9.370 6.879 -1.785 1.00 94.38 85 LEU A C 1
ATOM 635 O O . LEU A 1 85 ? 9.831 6.785 -0.656 1.00 94.38 85 LEU A O 1
ATOM 639 N N . GLY A 1 86 ? 10.149 7.105 -2.847 1.00 86.25 86 GLY A N 1
ATOM 640 C CA . GLY A 1 86 ? 11.610 7.242 -2.756 1.00 86.25 86 GLY A CA 1
ATOM 641 C C . GLY A 1 86 ? 12.363 5.927 -2.524 1.00 86.25 86 GLY A C 1
ATOM 642 O O . GLY A 1 86 ? 13.589 5.937 -2.416 1.00 86.25 86 GLY A O 1
ATOM 643 N N . ARG A 1 87 ? 11.650 4.796 -2.488 1.00 92.25 87 ARG A N 1
ATOM 644 C CA . ARG A 1 87 ? 12.240 3.468 -2.337 1.00 92.25 87 ARG A CA 1
ATOM 645 C C . ARG A 1 87 ? 13.169 3.123 -3.514 1.00 92.25 87 ARG A C 1
ATOM 647 O O . ARG A 1 87 ? 12.813 3.408 -4.661 1.00 92.25 87 ARG A O 1
ATOM 654 N N . PRO A 1 88 ? 14.314 2.452 -3.277 1.00 93.56 88 PRO A N 1
ATOM 655 C CA . PRO A 1 88 ? 15.088 1.841 -4.353 1.00 93.56 88 PRO A CA 1
ATOM 656 C C . PRO A 1 88 ? 14.288 0.754 -5.086 1.00 93.56 88 PRO A C 1
ATOM 658 O O . PRO A 1 88 ? 13.284 0.231 -4.592 1.00 93.56 88 PRO A O 1
ATOM 661 N N . THR A 1 89 ? 14.770 0.370 -6.269 1.00 94.31 89 THR A N 1
ATOM 662 C CA . THR A 1 89 ? 14.171 -0.720 -7.045 1.00 94.31 89 THR A CA 1
ATOM 663 C C . THR A 1 89 ? 14.024 -1.979 -6.196 1.00 94.31 89 THR A C 1
ATOM 665 O O . THR A 1 89 ? 14.990 -2.450 -5.598 1.00 94.31 89 THR A O 1
ATOM 668 N N . THR A 1 90 ? 12.807 -2.515 -6.146 1.00 93.94 90 THR A N 1
ATOM 669 C CA . THR A 1 90 ? 12.463 -3.667 -5.305 1.00 93.94 90 THR A CA 1
ATOM 670 C C . THR A 1 90 ? 11.911 -4.790 -6.168 1.00 93.94 90 THR A C 1
ATOM 672 O O . THR A 1 90 ? 11.099 -4.556 -7.062 1.00 93.94 90 THR A O 1
ATOM 675 N N . ILE A 1 91 ? 12.366 -6.015 -5.908 1.00 93.94 91 ILE A N 1
ATOM 676 C CA . ILE A 1 91 ? 11.910 -7.205 -6.624 1.00 93.94 91 ILE A CA 1
ATOM 677 C C . ILE A 1 91 ? 10.906 -7.947 -5.750 1.00 93.94 91 ILE A C 1
ATOM 679 O O . ILE A 1 91 ? 11.239 -8.363 -4.643 1.00 93.94 91 ILE A O 1
ATOM 683 N N . VAL A 1 92 ? 9.697 -8.144 -6.269 1.00 93.25 92 VAL A N 1
ATOM 684 C CA . VAL A 1 92 ? 8.627 -8.903 -5.609 1.00 93.25 92 VAL A CA 1
ATOM 685 C C . VAL A 1 92 ? 8.008 -9.840 -6.629 1.00 93.25 92 VAL A C 1
ATOM 687 O O . VAL A 1 92 ? 7.693 -9.417 -7.738 1.00 93.25 92 VAL A O 1
ATOM 690 N N . ASN A 1 93 ? 7.871 -11.123 -6.284 1.00 89.94 93 ASN A N 1
ATOM 691 C CA . ASN A 1 93 ? 7.263 -12.140 -7.153 1.00 89.94 93 ASN A CA 1
ATOM 692 C C . ASN A 1 93 ? 7.821 -12.131 -8.594 1.00 89.94 93 ASN A C 1
ATOM 694 O O . ASN A 1 93 ? 7.077 -12.196 -9.571 1.00 89.94 93 ASN A O 1
ATOM 698 N N . SER A 1 94 ? 9.152 -12.021 -8.715 1.00 90.00 94 SER A N 1
ATOM 699 C CA . SER A 1 94 ? 9.896 -11.950 -9.987 1.00 90.00 94 SER A CA 1
ATOM 700 C C . SER A 1 94 ? 9.594 -10.726 -10.869 1.00 90.00 94 SER A C 1
ATOM 702 O O . SER A 1 94 ? 9.988 -10.705 -12.034 1.00 90.00 94 SER A O 1
ATOM 704 N N . LYS A 1 95 ? 8.951 -9.687 -10.326 1.00 90.75 95 LYS A N 1
ATOM 705 C CA . LYS A 1 95 ? 8.728 -8.395 -10.988 1.00 90.75 95 LYS A CA 1
ATOM 706 C C . LYS A 1 95 ? 9.602 -7.319 -10.358 1.00 90.75 95 LYS A C 1
ATOM 708 O O . LYS A 1 95 ? 9.788 -7.302 -9.145 1.00 90.75 95 LYS A O 1
ATOM 713 N N . SER A 1 96 ? 10.114 -6.411 -11.185 1.00 93.00 96 SER A N 1
ATOM 714 C CA . SER A 1 96 ? 10.916 -5.271 -10.736 1.00 93.00 96 SER A CA 1
ATOM 715 C C . SER A 1 96 ? 10.050 -4.018 -10.630 1.00 93.00 96 SER A C 1
ATOM 717 O O . SER A 1 96 ? 9.566 -3.505 -11.640 1.00 93.00 96 SER A O 1
ATOM 719 N N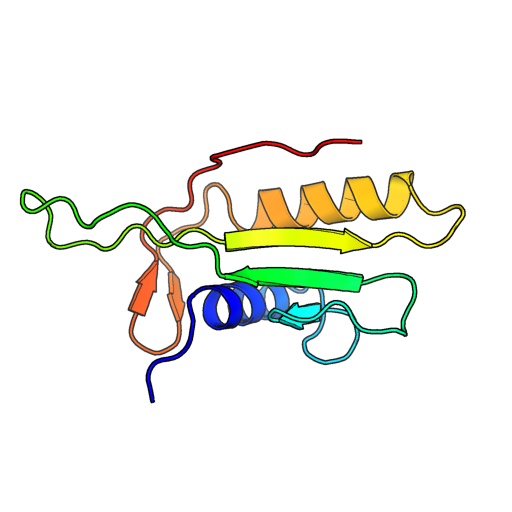 . TYR A 1 97 ? 9.868 -3.520 -9.410 1.00 93.38 97 TYR A N 1
ATOM 720 C CA . TYR A 1 97 ? 9.220 -2.243 -9.132 1.00 93.38 97 TYR A CA 1
ATOM 721 C C . TYR A 1 97 ? 10.287 -1.156 -9.079 1.00 93.38 97 TYR A C 1
ATOM 723 O O . TYR A 1 97 ? 11.010 -1.018 -8.092 1.00 93.38 97 TYR A O 1
ATOM 731 N N . VAL A 1 98 ? 10.416 -0.417 -10.180 1.00 92.69 98 VAL A N 1
ATOM 732 C CA . VAL A 1 98 ? 11.499 0.561 -10.375 1.00 92.69 98 VAL A CA 1
ATOM 733 C C . VAL A 1 98 ? 11.201 1.928 -9.772 1.00 92.69 98 VAL A C 1
ATOM 735 O O . VAL A 1 98 ? 12.129 2.643 -9.408 1.00 92.69 98 VAL A O 1
ATOM 738 N N . GLN A 1 99 ? 9.924 2.304 -9.689 1.00 91.62 99 GLN A N 1
ATOM 739 C CA . GLN A 1 99 ? 9.498 3.611 -9.209 1.00 91.62 99 GLN A CA 1
ATOM 740 C C . GLN A 1 99 ? 8.071 3.536 -8.669 1.00 91.62 99 GLN A C 1
ATOM 742 O O . GLN A 1 99 ? 7.199 2.930 -9.290 1.00 91.62 99 GLN A O 1
ATOM 747 N N . PHE A 1 100 ? 7.836 4.221 -7.553 1.00 93.69 100 PHE A N 1
ATOM 748 C CA . PHE A 1 100 ? 6.507 4.483 -7.016 1.00 93.69 100 PHE A CA 1
ATOM 749 C C . PHE A 1 100 ? 6.185 5.962 -7.201 1.00 93.69 100 PHE A C 1
ATOM 751 O O . PHE A 1 100 ? 6.985 6.828 -6.842 1.00 93.69 100 PHE A O 1
ATOM 758 N N . LEU A 1 101 ? 5.027 6.246 -7.792 1.00 92.25 101 LEU A N 1
ATOM 759 C CA . LEU A 1 101 ? 4.547 7.599 -8.050 1.00 92.25 101 LEU A CA 1
ATOM 760 C C . LEU A 1 101 ? 3.219 7.816 -7.335 1.00 92.25 101 LEU A C 1
ATOM 762 O O . LEU A 1 101 ? 2.343 6.953 -7.350 1.00 92.25 101 LEU A O 1
ATOM 766 N N . LEU A 1 102 ? 3.064 8.996 -6.743 1.00 93.06 102 LEU A N 1
ATOM 767 C CA . LEU A 1 102 ? 1.822 9.400 -6.104 1.00 93.06 102 LEU A CA 1
ATOM 768 C C . LEU A 1 102 ? 0.886 10.012 -7.154 1.00 93.06 102 LEU A C 1
ATOM 770 O O . LEU A 1 102 ? 1.221 11.027 -7.757 1.00 93.06 102 LEU A O 1
ATOM 774 N N . THR A 1 103 ? -0.277 9.394 -7.376 1.00 90.69 103 THR A N 1
ATOM 775 C CA . THR A 1 103 ? -1.319 9.938 -8.278 1.00 90.69 103 THR A CA 1
ATOM 776 C C . THR A 1 103 ? -2.341 10.800 -7.523 1.00 90.69 103 THR A C 1
ATOM 778 O O . THR A 1 103 ? -2.915 11.721 -8.093 1.00 90.69 103 THR A O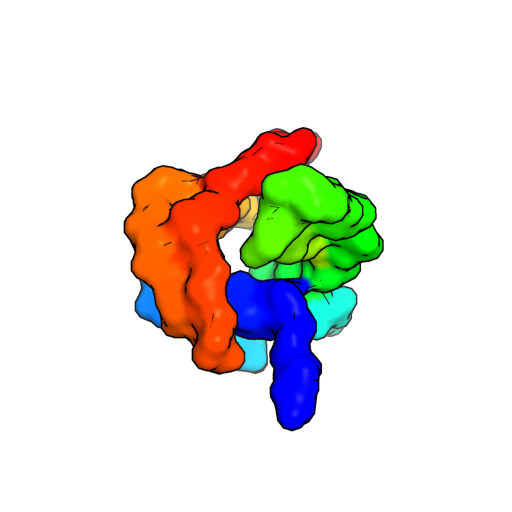 1
ATOM 781 N N . GLY A 1 104 ? -2.536 10.542 -6.228 1.00 87.94 104 GLY A N 1
ATOM 782 C CA . GLY A 1 104 ? -3.350 11.343 -5.313 1.00 87.94 104 GLY A CA 1
ATOM 783 C C . GLY A 1 104 ? -2.806 11.222 -3.890 1.00 87.94 104 GLY A C 1
ATOM 784 O O . GLY A 1 104 ? -2.161 10.223 -3.577 1.00 87.94 104 GLY A O 1
ATOM 785 N N . ASP A 1 105 ? -3.014 12.243 -3.058 1.00 91.31 105 ASP A N 1
ATOM 786 C CA . ASP A 1 105 ? -2.496 12.287 -1.683 1.00 91.31 105 ASP A CA 1
ATOM 787 C C . ASP A 1 105 ? -3.565 11.899 -0.647 1.00 91.31 105 ASP A C 1
ATOM 789 O O . ASP A 1 105 ? -4.708 11.587 -0.987 1.00 91.31 105 ASP A O 1
ATOM 793 N N . ILE A 1 106 ? -3.179 11.902 0.626 1.00 90.81 106 ILE A N 1
ATOM 794 C CA . ILE A 1 106 ? -4.039 11.565 1.757 1.00 90.81 106 ILE A CA 1
ATOM 795 C C . ILE A 1 106 ? -5.182 12.583 1.854 1.00 90.81 106 ILE A C 1
ATOM 797 O O . ILE A 1 106 ? -4.957 13.782 2.016 1.00 90.81 106 ILE A O 1
ATOM 801 N N . ILE A 1 107 ? -6.414 12.082 1.793 1.00 82.69 107 ILE A N 1
ATOM 802 C CA . ILE A 1 107 ? -7.633 12.855 2.038 1.00 82.69 107 ILE A CA 1
ATOM 803 C C . ILE A 1 107 ? -8.103 12.521 3.456 1.00 82.69 107 ILE A C 1
ATOM 805 O O . ILE A 1 107 ? -8.136 11.3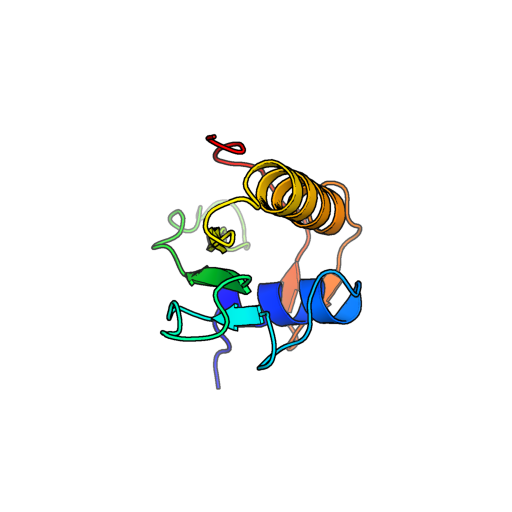47 3.829 1.00 82.69 107 ILE A O 1
ATOM 809 N N . ARG A 1 108 ? -8.422 13.551 4.241 1.00 68.88 108 ARG A N 1
ATOM 810 C CA . ARG A 1 108 ? -8.904 13.434 5.622 1.00 68.88 108 ARG A CA 1
ATOM 811 C C . ARG A 1 108 ? -10.407 13.657 5.706 1.00 68.88 108 ARG A C 1
ATOM 813 O O . ARG A 1 108 ? -10.898 14.537 4.967 1.00 68.88 108 ARG A O 1
#

Foldseek 3Di:
DDDAPQRQLLVLCCVVVLDHPPQAEEEQDDDPDDQWHKYKYWDPFDDDDPVDPDGGTDIDIDTGAHPPCPVVSVVSLVVSVVSAAPDDWDAGPNDTDHHDDDPDGDDD

Sequence (108 aa):
MSTSPAKDIAAILALDGVATEGTDLFVDEIPETPDFCVVVRNTTGFDANPAYRRDSPTVQVIIRGNKFGGEVAYNKAIDVKNALLGRPTTIVNSKSYVQFLLTGDIIR

Secondary structure (DSSP, 8-state):
----HHHHHHHHHHHTTSS-BTTTEEES---SS-SSEEEEEE---BPPPTTSS--B--EEEEEEPPTT-HHHHHHHHHHHHHHHTTPPPEEETTEEE-----SS----